Protein AF-A0A1G7UPB0-F1 (afdb_monomer_lite)

Foldseek 3Di:
DDKDWDDADVPRDFIKIWDWDAQPVPRDIDIAIERHRDKAWDWDQEPNWTWIWTANYQQWIWIAGSVVRDIDIDDDPCVVVQFHWGFDHWADDRLDQWIWTWTGGPPDAIKIWIFRRVDVRDPPTHTPDMDDHFDFFPYDPDSFWGWGARPVRDIDIDGND

Structure (mmCIF, N/CA/C/O backbone):
data_AF-A0A1G7UPB0-F1
#
_entry.id   AF-A0A1G7UPB0-F1
#
loop_
_atom_site.group_PDB
_atom_site.id
_atom_site.type_symbol
_atom_site.label_atom_id
_atom_site.label_alt_id
_atom_site.label_comp_id
_atom_site.label_asym_id
_atom_site.label_entity_id
_atom_site.label_seq_id
_atom_site.pdbx_PDB_ins_code
_atom_site.Cartn_x
_atom_site.Cartn_y
_atom_site.Cartn_z
_atom_site.occupancy
_atom_site.B_iso_or_equiv
_atom_site.auth_seq_id
_atom_site.auth_comp_id
_atom_site.auth_asym_id
_atom_site.auth_atom_id
_atom_site.pdbx_PDB_model_num
ATOM 1 N N . MET A 1 1 ? -3.489 12.380 11.574 1.00 93.38 1 MET A N 1
ATOM 2 C CA . MET A 1 1 ? -2.358 11.436 11.642 1.00 93.38 1 MET A CA 1
ATOM 3 C C . MET A 1 1 ? -1.106 12.230 11.942 1.00 93.38 1 MET A C 1
ATOM 5 O O . MET A 1 1 ? -0.910 13.266 11.315 1.00 93.38 1 MET A O 1
ATOM 9 N N . THR A 1 2 ? -0.303 11.756 12.885 1.00 96.62 2 THR A N 1
ATOM 10 C CA . THR A 1 2 ? 1.009 12.322 13.214 1.00 96.62 2 THR A CA 1
ATOM 11 C C . THR A 1 2 ? 2.068 11.311 12.802 1.00 96.62 2 THR A C 1
ATOM 13 O O . THR A 1 2 ? 1.941 10.142 13.154 1.00 96.62 2 THR A O 1
ATOM 16 N N . ILE A 1 3 ? 3.080 11.749 12.054 1.00 96.31 3 ILE A N 1
ATOM 17 C CA . ILE A 1 3 ? 4.229 10.922 11.670 1.00 96.31 3 ILE A CA 1
ATOM 18 C C . ILE A 1 3 ? 5.462 11.516 12.337 1.00 96.31 3 ILE A C 1
ATOM 20 O O . ILE A 1 3 ? 5.747 12.704 12.188 1.00 96.31 3 ILE A O 1
ATOM 24 N N . GLU A 1 4 ? 6.185 10.680 13.061 1.00 96.06 4 GLU A N 1
ATOM 25 C CA . GLU A 1 4 ? 7.429 11.028 13.726 1.00 96.06 4 GLU A CA 1
ATOM 26 C C . GLU A 1 4 ? 8.565 10.217 13.114 1.00 96.06 4 GLU A C 1
ATOM 28 O O . GLU A 1 4 ? 8.478 8.996 12.963 1.00 96.06 4 GLU A O 1
ATOM 33 N N . TYR A 1 5 ? 9.636 10.923 12.769 1.00 94.19 5 TYR A N 1
ATOM 34 C CA . TYR A 1 5 ? 10.829 10.363 12.156 1.00 94.19 5 TYR A CA 1
ATOM 35 C C . TYR A 1 5 ? 11.935 10.298 13.198 1.00 94.19 5 TYR A C 1
ATOM 37 O O . TYR A 1 5 ? 12.298 11.315 13.794 1.00 94.19 5 TYR A O 1
ATOM 45 N N . PHE A 1 6 ? 12.478 9.107 13.404 1.00 92.12 6 PHE A N 1
ATOM 46 C CA . PHE A 1 6 ? 13.589 8.875 14.309 1.00 92.12 6 PHE A CA 1
ATOM 47 C C . PHE A 1 6 ? 14.800 8.538 13.461 1.00 92.12 6 PHE A C 1
ATOM 49 O O . PHE A 1 6 ? 14.926 7.424 12.964 1.00 92.12 6 PHE A O 1
ATOM 56 N N . ILE A 1 7 ? 15.648 9.543 13.266 1.00 88.44 7 ILE A N 1
ATOM 57 C CA . ILE A 1 7 ? 16.845 9.444 12.441 1.00 88.44 7 ILE A CA 1
ATOM 58 C C . ILE A 1 7 ? 18.029 9.225 13.373 1.00 88.44 7 ILE A C 1
ATOM 60 O O . ILE A 1 7 ? 18.300 10.036 14.266 1.00 88.44 7 ILE A O 1
ATOM 64 N N . SER A 1 8 ? 18.700 8.100 13.185 1.00 85.25 8 SER A N 1
ATOM 65 C CA . SER A 1 8 ? 19.928 7.765 13.889 1.00 85.25 8 SER A CA 1
ATOM 66 C C . SER A 1 8 ? 21.095 8.582 13.333 1.00 85.25 8 SER A C 1
ATOM 68 O O . SER A 1 8 ? 21.109 8.986 12.170 1.00 85.25 8 SER A O 1
ATOM 70 N N . LYS A 1 9 ? 22.100 8.867 14.167 1.00 82.19 9 LYS A N 1
ATOM 71 C CA . LYS A 1 9 ? 23.365 9.382 13.633 1.00 82.19 9 LYS A CA 1
ATOM 72 C C . LYS A 1 9 ? 24.046 8.282 12.827 1.00 82.19 9 LYS A C 1
ATOM 74 O O . LYS A 1 9 ? 23.855 7.097 13.097 1.00 82.19 9 LYS A O 1
ATOM 79 N N . GLU A 1 10 ? 24.867 8.687 11.867 1.00 76.94 10 GLU A N 1
ATOM 80 C CA . GLU A 1 10 ? 25.611 7.770 11.008 1.00 76.94 10 GLU A CA 1
ATOM 81 C C . GLU A 1 10 ? 26.371 6.724 11.850 1.00 76.94 10 GLU A C 1
ATOM 83 O O . GLU A 1 10 ? 27.180 7.077 12.707 1.00 76.94 10 GLU A O 1
ATOM 88 N N . ASN A 1 11 ? 26.090 5.437 11.614 1.00 70.50 11 ASN A N 1
ATOM 89 C CA . ASN A 1 11 ? 26.624 4.280 12.353 1.00 70.50 11 ASN A CA 1
ATOM 90 C C . ASN A 1 11 ? 26.194 4.134 13.833 1.00 70.50 11 ASN A C 1
ATOM 92 O O . ASN A 1 11 ? 26.770 3.310 14.544 1.00 70.50 11 ASN A O 1
ATOM 96 N N . GLU A 1 12 ? 25.188 4.876 14.311 1.00 80.94 12 GLU A N 1
ATOM 97 C CA . GLU A 1 12 ? 24.687 4.788 15.699 1.00 80.94 12 GLU A CA 1
ATOM 98 C C . GLU A 1 12 ? 23.326 4.072 15.834 1.00 80.94 12 GLU A C 1
ATOM 100 O O . GLU A 1 12 ? 22.846 3.883 16.953 1.00 80.94 12 GLU A O 1
ATOM 105 N N . GLY A 1 13 ? 22.688 3.648 14.737 1.00 77.19 13 GLY A N 1
ATOM 106 C CA . GLY A 1 13 ? 21.416 2.926 14.805 1.00 77.19 13 GLY A CA 1
ATOM 107 C C . GLY A 1 13 ? 20.721 2.723 13.462 1.00 77.19 13 GLY A C 1
ATOM 108 O O . GLY A 1 13 ? 21.342 2.825 12.408 1.00 77.19 13 GLY A O 1
ATOM 109 N N . TRP A 1 14 ? 19.427 2.408 13.537 1.00 83.75 14 TRP A N 1
ATOM 110 C CA 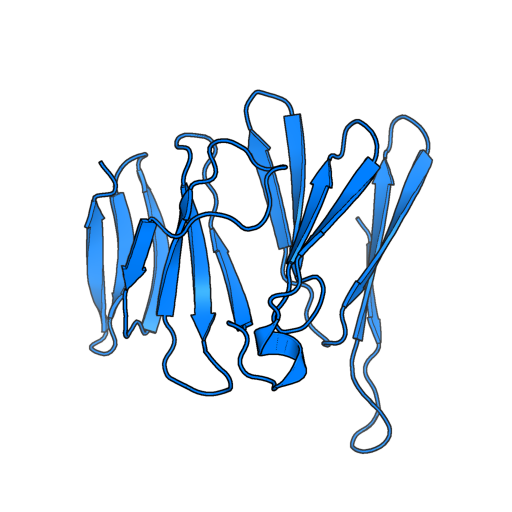. TRP A 1 14 ? 18.530 2.298 12.390 1.00 83.75 14 TRP A CA 1
ATOM 111 C C . TRP A 1 14 ? 17.484 3.400 12.456 1.00 83.75 14 TRP A C 1
ATOM 113 O O . TRP A 1 14 ? 16.933 3.675 13.527 1.00 83.75 14 TRP A O 1
ATOM 123 N N . ASP A 1 15 ? 17.185 3.984 1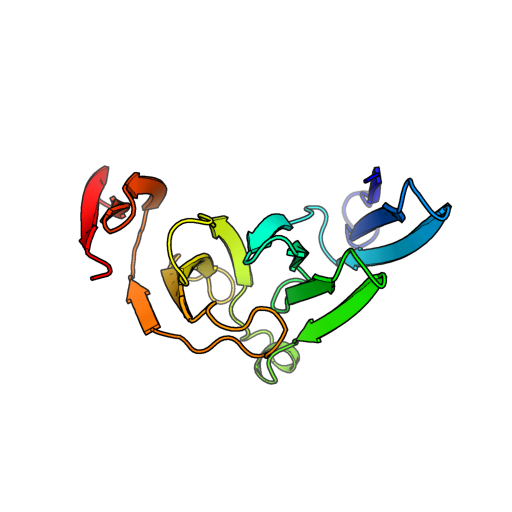1.305 1.00 90.75 15 ASP A N 1
ATOM 124 C CA . ASP A 1 15 ? 16.086 4.927 11.184 1.00 90.75 15 ASP A CA 1
ATOM 125 C C . ASP A 1 15 ? 14.754 4.186 11.262 1.00 90.75 15 ASP A C 1
ATOM 127 O O . ASP A 1 15 ? 14.589 3.102 10.700 1.00 90.75 15 ASP A O 1
ATOM 131 N N . TYR A 1 16 ? 13.779 4.786 11.932 1.00 92.25 16 TYR A N 1
ATOM 132 C CA . TYR A 1 16 ? 12.425 4.249 11.981 1.00 92.25 16 TYR A CA 1
ATOM 133 C C . TYR A 1 16 ? 11.392 5.368 12.005 1.00 92.25 16 TYR A C 1
ATOM 135 O O . TYR A 1 16 ? 11.681 6.525 12.326 1.00 92.25 16 TYR A O 1
ATOM 143 N N . THR A 1 17 ? 10.159 5.010 11.669 1.00 94.50 17 THR A N 1
ATOM 144 C CA . THR A 1 17 ? 9.013 5.913 11.725 1.00 94.50 17 THR A CA 1
ATOM 145 C C . THR A 1 17 ? 7.997 5.409 12.733 1.00 94.50 17 THR A C 1
ATOM 147 O O . THR A 1 17 ? 7.733 4.209 12.832 1.00 94.50 17 THR A O 1
ATOM 150 N N . ARG A 1 18 ? 7.427 6.338 13.502 1.00 95.75 18 ARG A N 1
ATOM 151 C CA . ARG A 1 18 ? 6.272 6.091 14.368 1.00 95.75 18 ARG A CA 1
ATOM 152 C C . ARG A 1 18 ? 5.101 6.894 13.842 1.00 95.75 18 ARG A C 1
ATOM 154 O O . ARG A 1 18 ? 5.235 8.085 13.570 1.00 95.75 18 ARG A O 1
ATOM 161 N N . VAL A 1 19 ? 3.951 6.252 13.724 1.00 96.62 19 VAL A N 1
ATOM 162 C CA . VAL A 1 19 ? 2.735 6.877 13.218 1.00 96.62 19 VAL A CA 1
ATOM 163 C C . VAL A 1 19 ? 1.619 6.707 14.216 1.00 96.62 19 VAL A C 1
ATOM 165 O O . VAL A 1 19 ? 1.335 5.600 14.662 1.00 96.62 19 VAL A O 1
ATOM 168 N N . ILE A 1 20 ? 0.983 7.822 14.552 1.00 97.38 20 ILE A N 1
ATOM 169 C CA . ILE A 1 20 ? -0.161 7.871 15.451 1.00 97.38 20 ILE A CA 1
ATOM 170 C C . ILE A 1 20 ? -1.381 8.268 14.626 1.00 97.38 20 ILE A C 1
ATOM 172 O O . ILE A 1 20 ? -1.431 9.349 14.019 1.00 97.38 20 ILE A O 1
ATOM 176 N N . VAL A 1 21 ? -2.374 7.383 14.593 1.00 97.06 21 VAL A N 1
ATOM 177 C CA . VAL A 1 21 ? -3.667 7.645 13.955 1.00 97.06 21 VAL A CA 1
ATOM 178 C C . VAL A 1 21 ? -4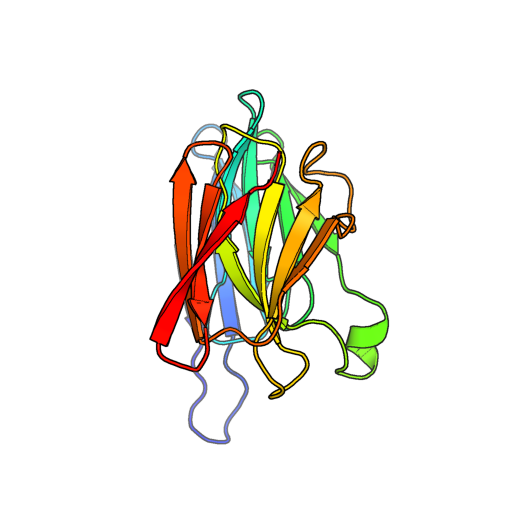.714 7.764 15.049 1.00 97.06 21 VAL A C 1
ATOM 180 O O . VAL A 1 21 ? -5.050 6.785 15.708 1.00 97.06 21 VAL A O 1
ATOM 183 N N . THR A 1 22 ? -5.229 8.978 15.220 1.00 96.56 22 THR A N 1
ATOM 184 C CA . THR A 1 22 ? -6.268 9.302 16.197 1.00 96.56 22 THR A CA 1
ATOM 185 C C . THR A 1 22 ? -7.615 9.414 15.492 1.00 96.56 22 THR A C 1
ATOM 187 O O . THR A 1 22 ? -7.771 10.191 14.546 1.00 96.56 22 THR A O 1
ATOM 190 N N . GLN A 1 23 ? -8.605 8.663 15.964 1.00 93.44 23 GLN A N 1
ATOM 191 C CA . GLN A 1 23 ? -9.987 8.766 15.516 1.00 93.44 23 GLN A CA 1
ATOM 192 C C . GLN A 1 23 ? -10.641 9.992 16.163 1.00 93.44 23 GLN A C 1
ATOM 194 O O . GLN A 1 23 ? -10.925 9.994 17.358 1.00 93.44 23 GLN A O 1
ATOM 199 N N . CYS A 1 24 ? -10.923 11.037 15.382 1.00 90.38 24 CYS A N 1
ATOM 200 C CA . CYS A 1 24 ? -11.415 12.315 15.916 1.00 90.38 24 CYS A CA 1
ATOM 201 C C . CYS A 1 24 ? -12.734 12.213 16.702 1.00 90.38 24 CYS A C 1
ATOM 203 O O . CYS A 1 24 ? -12.974 13.021 17.593 1.00 90.38 24 CYS A O 1
ATOM 205 N N . SER A 1 25 ? -13.605 11.256 16.369 1.00 90.81 25 SER A N 1
ATOM 206 C CA . SER A 1 25 ? -14.924 11.111 16.998 1.00 90.81 25 SER A CA 1
ATOM 207 C C . SER A 1 25 ? -14.885 10.478 18.388 1.00 90.81 25 SER A C 1
ATOM 209 O O . SER A 1 25 ? -15.756 10.764 19.204 1.00 90.81 25 SER A O 1
ATOM 211 N N . THR A 1 26 ? -13.918 9.599 18.648 1.00 93.06 26 THR A N 1
ATOM 212 C CA . THR A 1 26 ? -13.828 8.817 19.895 1.00 93.06 26 THR A CA 1
ATOM 213 C C . THR A 1 26 ? -12.585 9.152 20.712 1.00 93.06 26 THR A C 1
ATOM 215 O O . THR A 1 26 ? -12.559 8.887 21.909 1.00 93.06 26 THR A O 1
ATOM 218 N N . GLY A 1 27 ? -11.556 9.721 20.078 1.00 93.94 27 GLY A N 1
ATOM 219 C CA . GLY A 1 27 ? -10.222 9.861 20.651 1.00 93.94 27 GLY A CA 1
ATOM 220 C C . GLY A 1 27 ? -9.422 8.555 20.677 1.00 93.94 27 GLY A C 1
ATOM 221 O O . GLY A 1 27 ? -8.339 8.547 21.247 1.00 93.94 27 GLY A O 1
ATOM 222 N N . ASN A 1 28 ? -9.925 7.464 20.086 1.00 94.94 28 ASN A N 1
ATOM 223 C CA . ASN A 1 28 ? -9.184 6.205 20.005 1.00 94.94 28 ASN A CA 1
ATOM 224 C C . ASN A 1 28 ? -7.918 6.383 19.171 1.00 94.94 28 ASN A C 1
ATOM 226 O O . ASN A 1 28 ? -7.944 7.041 18.130 1.00 94.94 28 ASN A O 1
ATOM 230 N N . GLU A 1 29 ? -6.834 5.740 19.589 1.00 96.56 29 GLU A N 1
ATOM 231 C CA . GLU A 1 29 ? -5.542 5.837 18.920 1.00 96.56 29 GLU A CA 1
ATOM 232 C C . GLU A 1 29 ? -5.004 4.461 18.561 1.00 96.56 29 GLU A C 1
ATOM 234 O O . GLU A 1 29 ? -5.144 3.501 19.319 1.00 96.56 29 GLU A O 1
ATOM 239 N N . ILE A 1 30 ? -4.343 4.397 17.410 1.00 97.06 30 ILE A N 1
ATOM 240 C CA . ILE A 1 30 ? -3.417 3.318 17.079 1.00 97.06 30 ILE A CA 1
ATOM 241 C C . ILE A 1 30 ? -2.022 3.899 16.885 1.00 97.06 30 ILE A C 1
ATOM 243 O O . ILE A 1 30 ? -1.860 5.039 16.435 1.00 97.06 30 ILE A O 1
ATOM 247 N N . VAL A 1 31 ? -1.022 3.085 17.207 1.00 96.75 31 VAL A N 1
ATOM 248 C CA . VAL A 1 31 ? 0.388 3.399 16.999 1.00 96.75 31 VAL A CA 1
ATOM 249 C C . VAL A 1 31 ? 0.972 2.344 16.074 1.00 96.75 31 VAL A C 1
ATOM 251 O O . VAL A 1 31 ? 0.933 1.157 16.387 1.00 96.75 31 VAL A O 1
ATOM 254 N N . LEU A 1 32 ? 1.512 2.788 14.946 1.00 96.00 32 LEU A N 1
ATOM 255 C CA . LEU A 1 32 ? 2.214 1.964 13.970 1.00 96.00 32 LEU A CA 1
ATOM 256 C C . LEU A 1 32 ? 3.699 2.317 14.025 1.00 96.00 32 LEU A C 1
ATOM 258 O O . LEU A 1 32 ? 4.058 3.488 14.165 1.00 96.00 32 LEU A O 1
ATOM 262 N N . ILE A 1 33 ? 4.566 1.314 13.935 1.00 93.12 33 ILE A N 1
ATOM 263 C CA . ILE A 1 33 ? 6.017 1.501 13.915 1.00 93.12 33 ILE A CA 1
ATOM 264 C C . ILE A 1 33 ? 6.550 0.763 12.700 1.00 93.12 33 ILE A C 1
ATOM 266 O O . ILE A 1 33 ? 6.324 -0.437 12.578 1.00 93.12 33 ILE A O 1
ATOM 270 N N . ARG A 1 34 ? 7.279 1.474 11.841 1.00 90.19 34 ARG A N 1
ATOM 271 C CA . ARG A 1 34 ? 7.925 0.900 10.661 1.00 90.19 34 ARG A CA 1
ATOM 272 C C . ARG A 1 34 ? 9.434 1.048 10.794 1.00 90.19 34 ARG A C 1
ATOM 274 O O . ARG A 1 34 ? 9.935 2.131 11.091 1.00 90.19 34 ARG A O 1
ATOM 281 N N . ASN A 1 35 ? 10.1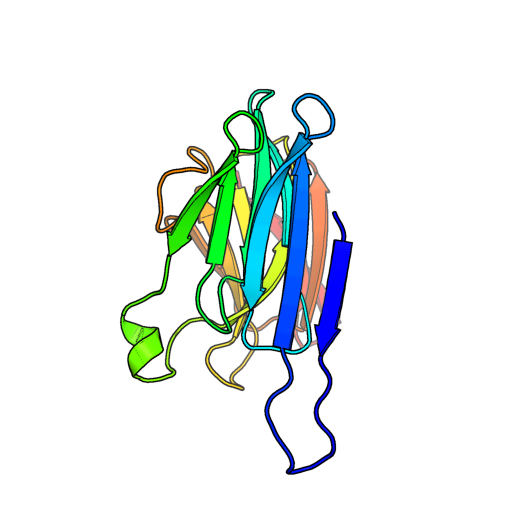61 -0.034 10.550 1.00 86.62 35 ASN A N 1
ATOM 282 C CA . ASN A 1 35 ? 11.620 -0.143 10.687 1.00 86.62 35 ASN A CA 1
ATOM 283 C C . ASN A 1 35 ? 12.426 0.546 9.563 1.00 86.62 35 ASN A C 1
ATOM 285 O O . ASN A 1 35 ? 13.508 0.087 9.206 1.00 86.62 35 ASN A O 1
ATOM 289 N N . ILE A 1 36 ? 11.893 1.622 8.986 1.00 85.06 36 ILE A N 1
ATOM 290 C CA . ILE A 1 36 ? 12.574 2.456 7.998 1.00 85.06 36 ILE A CA 1
ATOM 291 C C . ILE A 1 36 ? 12.172 3.921 8.197 1.00 85.06 36 ILE A C 1
ATOM 293 O O . ILE A 1 36 ? 11.062 4.227 8.643 1.00 85.06 36 ILE A O 1
ATOM 297 N N . GLY A 1 37 ? 13.084 4.830 7.847 1.00 81.94 37 GLY A N 1
ATOM 298 C CA . GLY A 1 37 ? 12.919 6.279 7.979 1.00 81.94 37 GLY A CA 1
ATOM 299 C C . GLY A 1 37 ? 11.847 6.910 7.080 1.00 81.94 37 GLY A C 1
ATOM 300 O O . GLY A 1 37 ? 11.609 8.105 7.189 1.00 81.94 37 GLY A O 1
ATOM 301 N N . THR A 1 38 ? 11.174 6.155 6.209 1.00 87.50 38 THR A N 1
ATOM 302 C CA . THR A 1 38 ? 10.045 6.644 5.401 1.00 87.50 38 THR A CA 1
ATOM 303 C C . THR A 1 38 ? 8.757 5.925 5.780 1.00 87.50 38 THR A C 1
ATOM 305 O O . THR A 1 38 ? 8.754 4.727 6.062 1.00 87.50 38 THR A O 1
ATOM 308 N N . PHE A 1 39 ? 7.630 6.634 5.746 1.00 93.69 39 PHE A N 1
ATOM 309 C CA . PHE A 1 39 ? 6.320 6.037 5.987 1.00 93.69 39 PHE A CA 1
ATOM 310 C C . PHE A 1 39 ? 5.531 5.960 4.679 1.00 93.69 39 PHE A C 1
ATOM 312 O O . PHE A 1 39 ? 5.026 6.970 4.195 1.00 93.69 39 PHE A O 1
ATOM 319 N N . LEU A 1 40 ? 5.465 4.762 4.096 1.00 95.38 40 LEU A N 1
ATOM 320 C CA . LEU A 1 40 ? 4.644 4.477 2.923 1.00 95.38 40 LEU A CA 1
ATOM 321 C C . LEU A 1 40 ? 3.193 4.304 3.364 1.00 95.38 40 LEU A C 1
ATOM 323 O O . LEU A 1 40 ? 2.927 3.425 4.184 1.00 95.38 40 LEU A O 1
ATOM 327 N N . PHE A 1 41 ? 2.271 5.093 2.815 1.00 97.31 41 PHE A N 1
ATOM 328 C CA . PHE A 1 41 ? 0.846 4.948 3.090 1.00 97.31 41 PHE A CA 1
ATOM 329 C C . PHE A 1 41 ? -0.038 5.473 1.959 1.00 97.31 41 PHE A C 1
ATOM 331 O O . PHE A 1 41 ? 0.406 6.277 1.145 1.00 97.31 41 PHE A O 1
ATOM 338 N N . GLU A 1 42 ? -1.300 5.055 1.975 1.00 97.62 42 GLU A N 1
ATOM 339 C CA . GLU A 1 42 ? -2.388 5.574 1.155 1.00 97.62 42 GLU A CA 1
ATOM 340 C C . GLU A 1 42 ? -3.691 5.612 1.973 1.00 97.62 42 GLU A C 1
ATOM 342 O O . GLU A 1 42 ? -3.978 4.708 2.771 1.00 97.62 42 GLU A O 1
ATOM 347 N N . TRP A 1 43 ? -4.490 6.662 1.773 1.00 97.12 43 TRP A N 1
ATOM 348 C CA . TRP A 1 43 ? -5.845 6.751 2.310 1.00 97.12 43 TRP A CA 1
ATOM 349 C C . TRP A 1 43 ? -6.821 6.114 1.331 1.00 97.12 43 TRP A C 1
ATOM 351 O O . TRP A 1 43 ? -6.993 6.559 0.199 1.00 97.12 43 TRP A O 1
ATOM 361 N N . VAL A 1 44 ? -7.530 5.099 1.799 1.00 97.56 44 VAL A N 1
ATOM 362 C CA . VAL A 1 44 ? -8.440 4.321 0.963 1.00 97.56 44 VAL A CA 1
ATOM 363 C C . VAL A 1 44 ? -9.869 4.611 1.391 1.00 97.56 44 VAL A C 1
ATOM 365 O O . VAL A 1 44 ? -10.233 4.415 2.549 1.00 97.56 44 VAL A O 1
ATOM 368 N N . LEU A 1 45 ? -10.698 5.038 0.443 1.00 96.44 45 LEU A N 1
ATOM 369 C CA . LEU A 1 45 ? -12.150 5.075 0.591 1.00 96.44 45 LEU A CA 1
ATOM 370 C C . LEU A 1 45 ? -12.752 4.022 -0.337 1.00 96.44 45 LEU A C 1
ATOM 372 O O . LEU A 1 45 ? -12.702 4.185 -1.557 1.00 96.44 45 LEU A O 1
ATOM 376 N N . LYS A 1 46 ? -13.327 2.960 0.231 1.00 95.25 46 LYS A N 1
ATOM 377 C CA . LYS A 1 46 ? -13.994 1.888 -0.520 1.00 95.25 46 LYS A CA 1
ATOM 378 C C . LYS A 1 46 ? -15.340 1.580 0.109 1.00 95.25 46 LYS A C 1
ATOM 380 O O . LYS A 1 46 ? -15.433 1.426 1.319 1.00 95.25 46 LYS A O 1
ATOM 385 N N . ASP A 1 47 ? -16.393 1.534 -0.702 1.00 93.81 47 ASP A N 1
ATOM 386 C CA . ASP A 1 47 ? -17.750 1.194 -0.249 1.00 93.81 47 ASP A CA 1
ATOM 387 C C . ASP A 1 47 ? -18.234 2.022 0.964 1.00 93.81 47 ASP A C 1
ATOM 389 O O . ASP A 1 47 ? -19.011 1.554 1.794 1.00 93.81 47 ASP A O 1
ATOM 393 N N . LYS A 1 48 ? -17.806 3.298 1.029 1.00 93.94 48 LYS A N 1
ATOM 394 C CA . LYS A 1 48 ? -18.049 4.268 2.124 1.00 93.94 48 LYS A CA 1
ATOM 395 C C . LYS A 1 48 ? -17.352 3.949 3.451 1.00 93.94 48 LYS A C 1
ATOM 397 O O . LYS A 1 48 ? -17.608 4.629 4.442 1.00 93.94 48 LYS A O 1
ATOM 402 N N . GLU A 1 49 ? -16.476 2.959 3.466 1.00 95.38 49 GLU A N 1
ATOM 403 C CA . GLU A 1 49 ? -15.600 2.642 4.585 1.00 95.38 49 GLU A CA 1
ATOM 404 C C . GLU A 1 49 ? -14.202 3.211 4.305 1.00 95.38 49 GLU A C 1
ATOM 406 O O . GLU A 1 49 ? -13.720 3.213 3.166 1.00 95.38 49 GLU A O 1
ATOM 411 N N . SER A 1 50 ? -13.570 3.744 5.350 1.00 96.06 50 SER A N 1
ATOM 412 C CA . SER A 1 50 ? -12.263 4.392 5.251 1.00 96.06 50 SER A CA 1
ATOM 413 C C . SER A 1 50 ? -11.183 3.506 5.856 1.00 96.06 50 SER A C 1
ATOM 415 O O . SER A 1 50 ? -11.336 2.998 6.971 1.00 96.06 50 SER A O 1
ATOM 417 N N . TYR A 1 51 ? -10.064 3.389 5.152 1.00 98.00 51 TYR A N 1
ATOM 418 C CA . TYR A 1 51 ? -8.912 2.608 5.571 1.00 98.00 51 TYR A CA 1
ATOM 419 C C . TYR A 1 51 ? -7.626 3.426 5.464 1.00 98.00 51 TYR A C 1
ATOM 421 O O . TYR A 1 51 ? -7.522 4.358 4.663 1.00 98.00 51 TYR A O 1
ATOM 429 N N . LEU A 1 52 ? -6.636 3.050 6.268 1.00 98.12 52 LEU A N 1
ATOM 430 C CA . LEU A 1 52 ? -5.242 3.425 6.058 1.00 98.12 52 LEU A CA 1
ATOM 431 C C . LEU A 1 52 ? -4.495 2.169 5.620 1.00 98.12 52 LEU A C 1
ATOM 433 O O . LEU A 1 52 ? -4.423 1.212 6.387 1.00 98.12 52 LEU A O 1
ATOM 437 N N . LEU A 1 53 ? -3.961 2.173 4.404 1.00 98.44 53 LEU A N 1
ATOM 438 C CA . LEU A 1 53 ? -3.053 1.139 3.919 1.00 98.44 53 LEU A CA 1
ATOM 439 C C . LEU A 1 53 ? -1.630 1.676 4.039 1.00 98.44 53 LEU A C 1
ATOM 441 O O . LEU A 1 53 ? -1.367 2.781 3.580 1.00 98.44 53 LEU A O 1
ATOM 445 N N . CYS A 1 54 ? -0.716 0.941 4.657 1.00 97.50 54 CYS A N 1
ATOM 446 C CA . CYS A 1 54 ? 0.652 1.409 4.862 1.00 97.50 54 CYS A CA 1
ATOM 447 C C . CYS A 1 54 ? 1.667 0.270 4.918 1.00 97.50 54 CYS A C 1
ATOM 449 O O . CYS A 1 54 ? 1.305 -0.890 5.079 1.00 97.50 54 CYS A O 1
ATOM 451 N N . GLY A 1 55 ? 2.953 0.598 4.802 1.00 95.19 55 GLY A N 1
ATOM 452 C CA . GLY A 1 55 ? 4.027 -0.362 5.063 1.00 95.19 55 GLY A CA 1
ATOM 453 C C . GLY A 1 55 ? 4.061 -0.749 6.544 1.00 95.19 55 GLY A C 1
ATOM 454 O O . GLY A 1 55 ? 4.080 0.133 7.404 1.00 95.19 55 GLY A O 1
ATOM 455 N N . GLN A 1 56 ? 4.081 -2.050 6.827 1.00 92.94 56 GLN A N 1
ATOM 456 C CA . GLN A 1 56 ? 4.236 -2.592 8.181 1.00 92.94 56 GLN A CA 1
ATOM 457 C C . GLN A 1 56 ? 5.718 -2.599 8.564 1.00 92.94 56 GLN A C 1
ATOM 459 O O . GLN A 1 56 ? 6.111 -2.118 9.625 1.00 92.94 56 GLN A O 1
ATOM 464 N N . ASP A 1 57 ?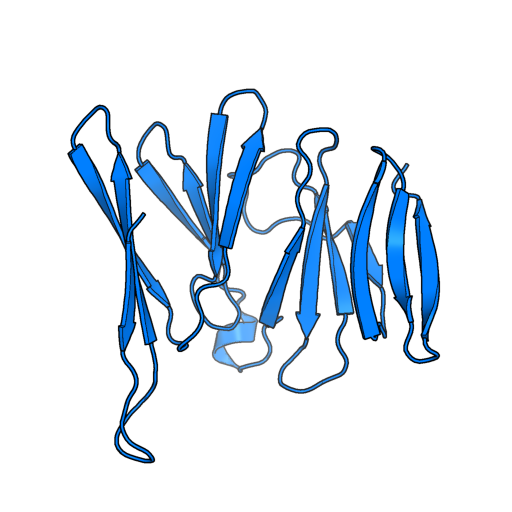 6.545 -3.072 7.640 1.00 90.12 57 ASP A N 1
ATOM 465 C CA . ASP A 1 57 ? 7.996 -3.025 7.700 1.00 90.12 57 ASP A CA 1
ATOM 466 C C . ASP A 1 57 ? 8.548 -2.685 6.298 1.00 90.12 57 ASP A C 1
ATOM 468 O O . ASP A 1 57 ? 7.926 -1.934 5.530 1.00 90.12 57 ASP A O 1
ATOM 472 N N . TYR A 1 58 ? 9.748 -3.154 5.974 1.00 88.69 58 TYR A N 1
ATOM 473 C CA . TYR A 1 58 ? 10.347 -2.967 4.659 1.00 88.69 58 TYR A CA 1
ATOM 474 C C . TYR A 1 58 ? 9.699 -3.828 3.551 1.00 88.69 58 TYR A C 1
ATOM 476 O O . TYR A 1 58 ? 9.682 -3.398 2.401 1.00 88.69 58 TYR A O 1
ATOM 484 N N . GLN A 1 59 ? 9.150 -5.006 3.874 1.00 93.44 59 GLN A N 1
ATOM 485 C CA . GLN A 1 59 ? 8.612 -6.006 2.928 1.00 93.44 59 GLN A CA 1
ATOM 486 C C . GLN A 1 59 ? 7.193 -6.515 3.273 1.00 93.44 59 GLN A C 1
ATOM 488 O O . GLN A 1 59 ? 6.649 -7.364 2.566 1.00 93.44 59 GLN A O 1
ATOM 493 N N . GLY A 1 60 ? 6.585 -6.009 4.343 1.00 94.75 60 GLY A N 1
ATOM 494 C CA . GLY A 1 60 ? 5.217 -6.256 4.779 1.00 94.75 60 GLY A CA 1
ATOM 495 C C . GLY A 1 60 ? 4.359 -4.992 4.737 1.00 94.75 60 GLY A C 1
ATOM 496 O O . GLY A 1 60 ? 4.850 -3.862 4.648 1.00 94.75 60 GLY A O 1
ATOM 497 N N . TYR A 1 61 ? 3.047 -5.175 4.833 1.00 97.00 61 TYR A N 1
ATOM 498 C CA . TYR A 1 61 ? 2.066 -4.094 4.793 1.00 97.00 61 TYR A CA 1
ATOM 499 C C . TYR A 1 61 ? 0.930 -4.323 5.793 1.00 97.00 61 TYR A C 1
ATOM 501 O O . TYR A 1 61 ? 0.629 -5.443 6.200 1.00 97.00 61 TYR A O 1
ATOM 509 N N . THR A 1 62 ? 0.300 -3.226 6.186 1.00 97.75 62 THR A N 1
ATOM 510 C CA . THR A 1 62 ? -0.771 -3.143 7.174 1.00 97.75 62 THR A CA 1
ATOM 511 C C . THR A 1 62 ? -1.965 -2.458 6.537 1.00 97.75 62 THR A C 1
ATOM 513 O O . THR A 1 62 ? -1.808 -1.430 5.876 1.00 97.75 62 THR A O 1
ATOM 516 N N . ILE A 1 63 ? -3.169 -2.961 6.799 1.00 98.50 63 ILE A N 1
ATOM 517 C CA . ILE A 1 63 ? -4.401 -2.205 6.586 1.00 98.50 63 ILE A CA 1
ATOM 518 C C . ILE A 1 63 ? -5.113 -1.963 7.913 1.00 98.50 63 ILE A C 1
ATOM 520 O O . ILE A 1 63 ? -5.318 -2.868 8.723 1.00 98.50 63 ILE A O 1
ATOM 524 N N . VAL A 1 64 ? -5.507 -0.714 8.129 1.00 98.19 64 VAL A N 1
ATOM 525 C CA . VAL A 1 64 ? -6.287 -0.282 9.284 1.00 98.19 64 VAL A CA 1
ATOM 526 C C . VAL A 1 64 ? -7.697 0.038 8.827 1.00 98.19 64 VAL A C 1
ATOM 528 O O . VAL A 1 64 ? -7.884 0.917 7.988 1.00 98.19 64 VAL A O 1
ATOM 531 N N . ASN A 1 65 ? -8.696 -0.608 9.418 1.00 97.19 65 ASN A N 1
ATOM 532 C CA . ASN A 1 65 ? -10.077 -0.154 9.325 1.00 97.19 65 ASN A CA 1
ATOM 533 C C . ASN A 1 65 ? -10.284 1.030 10.282 1.00 97.19 65 ASN A C 1
ATOM 535 O O . ASN A 1 65 ? -10.190 0.881 11.498 1.00 97.19 65 ASN A O 1
ATOM 539 N N . LEU A 1 66 ? -10.566 2.219 9.746 1.00 96.25 66 LEU A N 1
ATOM 540 C CA . LEU A 1 66 ? -10.647 3.452 10.541 1.00 96.25 66 LEU A CA 1
ATOM 541 C C . LEU A 1 66 ? -11.977 3.611 11.288 1.00 96.25 66 LEU A C 1
ATOM 543 O O . LEU A 1 66 ? -12.112 4.518 12.114 1.00 96.25 66 LEU A O 1
ATOM 547 N N . LYS A 1 67 ? -12.970 2.760 11.013 1.00 93.88 67 LYS A N 1
ATOM 548 C CA . LYS A 1 67 ? -14.259 2.768 11.717 1.00 93.88 67 LYS A CA 1
ATOM 549 C C . LYS A 1 67 ? -14.138 2.181 13.116 1.00 93.88 67 LYS A C 1
ATOM 551 O O . LYS A 1 67 ? -14.611 2.786 14.076 1.00 93.88 67 LYS A O 1
ATOM 556 N N . ASP A 1 68 ? -13.511 1.016 13.221 1.00 94.31 68 ASP A N 1
ATOM 557 C CA . ASP A 1 68 ? -13.323 0.272 14.470 1.00 94.31 68 ASP A CA 1
ATOM 558 C C . ASP A 1 68 ? -11.867 0.276 14.961 1.00 94.31 68 ASP A C 1
ATOM 560 O O . ASP A 1 68 ? -11.571 -0.306 16.002 1.00 94.31 68 ASP A O 1
ATOM 564 N N . MET A 1 69 ? -10.976 0.973 14.247 1.00 95.12 69 MET A N 1
ATOM 565 C CA . MET A 1 69 ? -9.540 1.062 14.525 1.00 95.12 69 MET A CA 1
ATOM 566 C C . MET A 1 69 ? -8.843 -0.308 14.511 1.00 95.12 69 MET A C 1
ATOM 568 O O . MET A 1 69 ? -7.814 -0.498 15.163 1.00 95.12 69 MET A O 1
ATOM 572 N N . LYS A 1 70 ? -9.392 -1.280 13.770 1.00 96.31 70 LYS A N 1
ATOM 573 C CA . LYS A 1 70 ? -8.816 -2.620 13.650 1.00 96.31 70 LYS A CA 1
ATOM 574 C C . LYS A 1 70 ? -7.604 -2.605 12.721 1.00 96.31 70 LYS A C 1
ATOM 576 O O . LYS A 1 70 ? -7.721 -2.238 11.556 1.00 96.31 70 LYS A O 1
ATOM 581 N N . VAL A 1 71 ? -6.473 -3.082 13.231 1.00 97.81 71 VAL A N 1
ATOM 582 C CA . VAL A 1 71 ? -5.216 -3.256 12.491 1.00 97.81 71 VAL A CA 1
ATOM 583 C C . VAL A 1 71 ? -5.111 -4.701 11.999 1.00 97.81 71 VAL A C 1
ATOM 585 O O . VAL A 1 71 ? -5.373 -5.634 12.763 1.00 97.81 71 VAL A O 1
ATOM 588 N N . ILE A 1 72 ? -4.770 -4.891 10.724 1.00 97.94 72 ILE A N 1
ATOM 589 C CA . ILE A 1 72 ? -4.489 -6.198 10.123 1.00 97.94 72 ILE A CA 1
ATOM 590 C C . ILE A 1 72 ? -3.151 -6.102 9.396 1.00 97.94 72 ILE A C 1
ATOM 592 O O . ILE A 1 72 ? -3.009 -5.313 8.464 1.00 97.94 72 ILE A O 1
ATOM 596 N N . ASP A 1 73 ? -2.199 -6.927 9.817 1.00 97.00 73 ASP A N 1
ATOM 597 C CA . ASP A 1 73 ? -0.845 -6.959 9.274 1.00 97.00 73 ASP A CA 1
ATOM 598 C C . ASP A 1 73 ? -0.645 -8.173 8.369 1.00 97.00 73 ASP A C 1
ATOM 600 O O . ASP A 1 73 ? -1.207 -9.248 8.605 1.00 97.00 73 ASP A O 1
ATOM 604 N N . PHE A 1 74 ? 0.201 -8.011 7.358 1.00 96.44 74 PHE A N 1
ATOM 605 C CA . PHE A 1 74 ? 0.724 -9.105 6.559 1.00 96.44 74 PHE A CA 1
ATOM 606 C C . PHE A 1 74 ? 2.225 -8.934 6.334 1.00 96.44 74 PHE A C 1
ATOM 608 O O . PHE A 1 74 ? 2.685 -7.904 5.841 1.00 96.44 74 PHE A O 1
ATOM 615 N N . VAL A 1 75 ? 2.966 -9.994 6.646 1.00 94.00 75 VAL A N 1
ATOM 616 C CA . VAL A 1 75 ? 4.395 -10.130 6.366 1.00 94.00 75 VAL A CA 1
ATOM 617 C C . VAL A 1 75 ? 4.576 -11.444 5.601 1.00 94.00 75 VAL A C 1
ATOM 619 O O . VAL A 1 75 ? 4.162 -12.487 6.117 1.00 94.00 75 VAL A O 1
ATOM 622 N N . PRO A 1 76 ? 5.122 -11.422 4.372 1.00 93.19 76 PRO A N 1
ATOM 623 C CA . PRO A 1 76 ? 5.358 -12.641 3.599 1.00 93.19 76 PRO A CA 1
ATOM 624 C C . PRO A 1 76 ? 6.419 -13.522 4.277 1.00 93.19 76 PRO A C 1
ATOM 626 O O . PRO A 1 76 ? 7.319 -13.002 4.929 1.00 93.19 76 PRO A O 1
ATOM 629 N N . GLU A 1 77 ? 6.366 -14.847 4.120 1.00 94.19 77 GLU A N 1
ATOM 630 C CA . GLU A 1 77 ? 7.364 -15.745 4.737 1.00 94.19 77 GLU A CA 1
ATOM 631 C C . GLU A 1 77 ? 8.785 -15.454 4.227 1.00 94.19 77 GLU A C 1
ATOM 633 O O . GLU A 1 77 ? 9.756 -15.509 4.984 1.00 94.19 77 GLU A O 1
ATOM 638 N N . GLU A 1 78 ? 8.899 -15.046 2.962 1.00 92.50 78 GLU A N 1
ATOM 639 C CA . GLU A 1 78 ? 10.141 -14.658 2.295 1.00 92.50 78 GLU A CA 1
ATOM 640 C C . GLU A 1 78 ? 10.841 -13.471 2.974 1.00 92.50 78 GLU A C 1
ATOM 642 O O . GLU A 1 78 ? 12.053 -13.296 2.810 1.00 92.50 78 GLU A O 1
ATOM 647 N N . PHE A 1 79 ? 10.114 -12.677 3.770 1.00 89.69 79 PHE A N 1
ATOM 648 C CA . PHE A 1 79 ? 10.687 -11.596 4.573 1.00 89.69 79 PHE A CA 1
ATOM 649 C C . PHE A 1 79 ? 11.780 -12.086 5.521 1.00 89.69 79 PHE A C 1
ATOM 651 O O . PHE A 1 79 ? 12.815 -11.436 5.662 1.00 89.69 79 PHE A O 1
ATOM 658 N N . TYR A 1 80 ? 11.599 -13.256 6.139 1.00 89.19 80 TYR A N 1
ATOM 659 C CA . TYR A 1 80 ? 12.572 -13.791 7.097 1.00 89.19 80 TYR A CA 1
ATOM 660 C C . TYR A 1 80 ? 13.900 -14.194 6.440 1.00 89.19 80 TYR A C 1
ATOM 662 O O . TYR A 1 80 ? 14.902 -14.378 7.130 1.00 89.19 80 TYR A O 1
ATOM 670 N N . GLU A 1 81 ? 13.925 -14.276 5.108 1.00 92.00 81 GLU A N 1
ATOM 671 C CA . GLU A 1 81 ? 15.130 -14.459 4.299 1.00 92.00 81 GLU A CA 1
ATOM 672 C C . GLU A 1 81 ? 15.596 -13.164 3.609 1.00 92.00 81 GLU A C 1
ATOM 674 O O . GLU A 1 81 ? 16.562 -13.193 2.845 1.00 92.00 81 GLU A O 1
ATOM 679 N N . GLY A 1 82 ? 14.916 -12.036 3.842 1.00 88.88 82 GLY A N 1
ATOM 680 C CA . GLY A 1 82 ? 15.165 -10.755 3.177 1.00 88.88 82 GLY A CA 1
ATOM 681 C C . GLY A 1 82 ? 14.719 -10.710 1.712 1.00 88.88 82 GLY A C 1
ATOM 682 O O . GLY A 1 82 ? 15.156 -9.833 0.969 1.00 88.88 82 GLY A O 1
ATOM 683 N N . LYS A 1 83 ? 13.862 -11.640 1.279 1.00 91.94 83 LYS A N 1
ATOM 684 C CA . LYS A 1 83 ? 13.448 -11.830 -0.123 1.00 91.94 83 LYS A CA 1
ATOM 685 C C . LYS A 1 83 ? 12.003 -11.406 -0.396 1.00 91.94 83 LYS A C 1
ATOM 687 O O . LYS A 1 83 ? 11.469 -11.713 -1.460 1.00 91.94 83 LYS A O 1
ATOM 692 N N . GLY A 1 84 ? 11.352 -10.733 0.550 1.00 92.88 84 GLY A N 1
ATOM 693 C CA . GLY A 1 84 ? 10.020 -10.179 0.334 1.00 92.88 84 GLY A CA 1
ATOM 694 C C . GLY A 1 84 ? 10.034 -9.027 -0.678 1.00 92.88 84 GLY A C 1
ATOM 695 O O . GLY A 1 84 ? 11.052 -8.365 -0.885 1.00 92.88 84 GLY A O 1
ATOM 696 N N . PHE A 1 85 ? 8.887 -8.784 -1.309 1.00 95.25 85 PHE A N 1
ATOM 697 C CA . PHE A 1 85 ? 8.715 -7.657 -2.221 1.00 95.25 85 PHE A CA 1
ATOM 698 C C . PHE A 1 85 ? 8.589 -6.352 -1.424 1.00 95.25 85 PHE A C 1
ATOM 700 O O . PHE A 1 85 ? 7.658 -6.182 -0.636 1.00 95.25 85 PHE A O 1
ATOM 707 N N . CYS A 1 86 ? 9.522 -5.429 -1.630 1.00 94.38 86 CYS A N 1
ATOM 708 C CA . CYS A 1 86 ? 9.592 -4.165 -0.910 1.00 94.38 86 CYS A CA 1
ATOM 709 C C . CYS A 1 86 ? 8.653 -3.148 -1.562 1.00 94.38 86 CYS A C 1
ATOM 711 O O . CYS A 1 86 ? 8.946 -2.638 -2.645 1.00 94.38 86 CYS A O 1
ATOM 713 N N . TRP A 1 87 ? 7.536 -2.828 -0.908 1.00 95.12 87 TRP A N 1
ATOM 714 C CA . TRP A 1 87 ? 6.635 -1.784 -1.393 1.00 95.12 87 TRP A CA 1
ATOM 715 C C . TRP A 1 87 ? 7.293 -0.407 -1.230 1.00 95.12 87 TRP A C 1
ATOM 717 O O . TRP A 1 87 ? 7.770 -0.052 -0.145 1.00 95.12 87 TRP A O 1
ATOM 727 N N . ALA A 1 88 ? 7.282 0.380 -2.302 1.00 94.31 88 ALA A N 1
ATOM 728 C CA . ALA A 1 88 ? 7.874 1.715 -2.363 1.00 94.31 88 ALA A CA 1
ATOM 729 C C . ALA A 1 88 ? 6.858 2.801 -2.743 1.00 94.31 88 ALA A C 1
ATOM 731 O O . ALA A 1 88 ? 7.016 3.951 -2.338 1.00 94.31 88 ALA A O 1
ATOM 732 N N . GLU A 1 89 ? 5.802 2.436 -3.468 1.00 96.00 89 GLU A N 1
ATOM 733 C CA . GLU A 1 89 ? 4.737 3.339 -3.892 1.00 96.00 89 GLU A CA 1
ATOM 734 C C . GLU A 1 89 ? 3.391 2.609 -3.878 1.00 96.00 89 GLU A C 1
ATOM 736 O O . GLU A 1 89 ? 3.322 1.420 -4.189 1.00 96.00 89 GLU A O 1
ATOM 741 N N . ILE A 1 90 ? 2.323 3.321 -3.522 1.00 97.56 90 ILE A N 1
ATOM 742 C CA . ILE A 1 90 ? 0.947 2.826 -3.560 1.00 97.56 90 ILE A CA 1
ATOM 743 C C . ILE A 1 90 ? 0.131 3.807 -4.401 1.00 97.56 90 ILE A C 1
ATOM 745 O O . ILE A 1 90 ? 0.233 5.014 -4.210 1.00 97.56 90 ILE A O 1
ATOM 749 N N . GLN A 1 91 ? -0.678 3.283 -5.315 1.00 96.69 91 GLN A N 1
ATOM 750 C CA . GLN A 1 91 ? -1.648 4.038 -6.095 1.00 96.69 91 GLN A CA 1
ATOM 751 C C . GLN A 1 91 ? -3.013 3.362 -5.980 1.00 96.69 91 GLN A C 1
ATOM 753 O O . GLN A 1 91 ? -3.188 2.192 -6.337 1.00 96.69 91 GLN A O 1
ATOM 758 N N . TYR A 1 92 ? -3.997 4.124 -5.517 1.00 95.56 92 TYR A N 1
ATOM 759 C CA . TYR A 1 92 ? -5.371 3.671 -5.343 1.00 95.56 92 TYR A CA 1
ATOM 760 C C . TYR A 1 92 ? -6.350 4.622 -6.037 1.00 95.56 92 TYR A C 1
ATOM 762 O O . TYR A 1 92 ? -6.138 5.831 -6.097 1.00 95.56 92 TYR A O 1
ATOM 770 N N . THR A 1 93 ? -7.446 4.065 -6.543 1.00 93.38 93 THR A N 1
ATOM 771 C CA . THR A 1 93 ? -8.621 4.814 -6.991 1.00 93.38 93 THR A CA 1
ATOM 772 C C . THR A 1 93 ? -9.871 4.138 -6.441 1.00 93.38 93 THR A C 1
ATOM 774 O O . THR A 1 93 ? -9.933 2.917 -6.357 1.00 93.38 93 THR A O 1
ATOM 777 N N . ASN A 1 94 ? -10.881 4.919 -6.063 1.00 92.75 94 ASN A N 1
ATOM 778 C CA . ASN A 1 94 ? -12.152 4.410 -5.535 1.00 92.75 94 ASN A CA 1
ATOM 779 C C . ASN A 1 94 ? -13.120 3.921 -6.626 1.00 92.75 94 ASN A C 1
ATOM 781 O O . ASN A 1 94 ? -14.239 3.515 -6.318 1.00 92.75 94 ASN A O 1
ATOM 785 N N . GLU A 1 95 ? -12.711 4.010 -7.887 1.00 92.38 95 GLU A N 1
ATOM 786 C CA . GLU A 1 95 ? -13.543 3.716 -9.050 1.00 92.38 95 GLU A CA 1
ATOM 787 C C . GLU A 1 95 ? -13.471 2.246 -9.488 1.00 92.38 95 GLU A C 1
ATOM 789 O O . GLU A 1 95 ? -14.388 1.751 -10.144 1.00 92.38 95 GLU A O 1
ATOM 794 N N . ILE A 1 96 ? -12.388 1.547 -9.131 1.00 93.94 96 ILE A N 1
ATOM 795 C CA . ILE A 1 96 ? -12.176 0.131 -9.441 1.00 93.94 96 ILE A CA 1
ATOM 796 C C . ILE A 1 96 ? -11.475 -0.601 -8.301 1.00 93.94 96 ILE A C 1
ATOM 798 O O . ILE A 1 96 ? -10.717 -0.025 -7.528 1.00 93.94 96 ILE A O 1
ATOM 802 N N . ASP A 1 97 ? -11.674 -1.913 -8.261 1.00 95.31 97 ASP A N 1
ATOM 803 C CA . ASP A 1 97 ? -11.160 -2.795 -7.213 1.00 95.31 97 ASP A CA 1
ATOM 804 C C . ASP A 1 97 ? -9.725 -3.275 -7.487 1.00 95.31 97 ASP A C 1
ATOM 806 O O . ASP A 1 97 ? -9.415 -4.464 -7.381 1.00 95.31 97 ASP A O 1
ATOM 810 N N . VAL A 1 98 ? -8.840 -2.348 -7.865 1.00 96.81 98 VAL A N 1
ATOM 811 C CA . VAL A 1 98 ? -7.430 -2.639 -8.156 1.00 96.81 98 VAL A CA 1
ATOM 812 C C . VAL A 1 98 ? -6.517 -1.686 -7.404 1.00 96.81 98 VAL A C 1
ATOM 814 O O . VAL A 1 98 ? -6.607 -0.467 -7.542 1.00 96.81 98 VAL A O 1
ATOM 817 N N . LEU A 1 99 ? -5.594 -2.270 -6.646 1.00 97.56 99 LEU A N 1
ATOM 818 C CA . LEU A 1 99 ? -4.494 -1.565 -6.007 1.00 97.56 99 LEU A CA 1
ATOM 819 C C . LEU A 1 99 ? -3.247 -1.711 -6.876 1.00 97.56 99 LEU A C 1
ATOM 821 O O . LEU A 1 99 ? -2.893 -2.826 -7.261 1.00 97.56 99 LEU A O 1
ATOM 825 N N . VAL A 1 100 ? -2.568 -0.604 -7.159 1.00 97.56 100 VAL A N 1
ATOM 826 C CA . VAL A 1 100 ? -1.284 -0.626 -7.858 1.00 97.56 100 VAL A CA 1
ATOM 827 C C . VAL A 1 100 ? -0.170 -0.328 -6.868 1.00 97.56 100 VAL A C 1
ATOM 829 O O . VAL A 1 100 ? -0.238 0.640 -6.115 1.00 97.56 100 VAL A O 1
ATOM 832 N N . VAL A 1 101 ? 0.859 -1.165 -6.876 1.00 97.88 101 VAL A N 1
ATOM 833 C CA . VAL A 1 101 ? 2.024 -1.036 -6.004 1.00 97.88 101 VAL A CA 1
ATOM 834 C C . VAL A 1 101 ? 3.283 -1.013 -6.852 1.00 97.88 101 VAL A C 1
ATOM 836 O O . VAL A 1 101 ? 3.506 -1.919 -7.650 1.00 97.88 101 VAL A O 1
ATOM 839 N N . GLY A 1 102 ? 4.109 0.009 -6.656 1.00 96.88 102 GLY A N 1
ATOM 840 C CA . GLY A 1 102 ? 5.478 0.049 -7.158 1.00 96.88 102 GLY A CA 1
ATOM 841 C C . GLY A 1 102 ? 6.443 -0.457 -6.092 1.00 96.88 102 GLY A C 1
ATOM 842 O O . GLY A 1 102 ? 6.293 -0.130 -4.910 1.00 96.88 102 GLY A O 1
ATOM 843 N N . GLY A 1 103 ? 7.430 -1.255 -6.480 1.00 95.50 103 GLY A N 1
ATOM 844 C CA . GLY A 1 103 ? 8.404 -1.807 -5.541 1.00 95.50 103 GLY A CA 1
ATOM 845 C C . GLY A 1 103 ? 9.500 -2.608 -6.222 1.00 95.50 103 GLY A C 1
ATOM 846 O O . GLY A 1 103 ? 9.551 -2.677 -7.442 1.00 95.50 103 GLY A O 1
ATOM 847 N N . CYS A 1 104 ? 10.368 -3.238 -5.441 1.00 94.25 104 CYS A N 1
ATOM 848 C CA . CYS A 1 104 ? 11.420 -4.117 -5.954 1.00 94.25 104 CYS A CA 1
ATOM 849 C C . CYS A 1 104 ? 11.676 -5.274 -4.986 1.00 94.25 104 CYS A C 1
ATOM 851 O O . CYS A 1 104 ? 11.285 -5.232 -3.817 1.00 94.25 104 CYS A O 1
ATOM 853 N N . TYR A 1 105 ? 12.367 -6.306 -5.456 1.00 93.12 105 TYR A N 1
ATOM 854 C CA . TYR A 1 105 ? 13.003 -7.276 -4.571 1.00 93.12 105 TYR A CA 1
ATOM 855 C C . TYR A 1 105 ? 14.405 -6.766 -4.252 1.00 93.12 105 TYR A C 1
ATOM 857 O O . TYR A 1 105 ? 15.185 -6.586 -5.165 1.00 93.12 105 TYR A O 1
ATOM 865 N N . TRP A 1 106 ? 14.714 -6.486 -2.984 1.00 86.31 106 TRP A N 1
ATOM 866 C CA . TRP A 1 106 ? 16.040 -6.080 -2.475 1.00 86.31 106 TRP A CA 1
ATOM 867 C C . TRP A 1 106 ? 17.070 -5.563 -3.513 1.00 86.31 106 TRP A C 1
ATOM 869 O O . TRP A 1 106 ? 17.957 -6.301 -3.945 1.00 86.31 106 TRP A O 1
ATOM 879 N N . ALA A 1 107 ? 16.982 -4.275 -3.863 1.00 83.50 107 ALA A N 1
ATOM 880 C CA . ALA A 1 107 ? 17.897 -3.592 -4.791 1.00 83.50 107 ALA A CA 1
ATOM 881 C C . ALA A 1 107 ? 17.956 -4.162 -6.228 1.00 83.50 107 ALA A C 1
ATOM 883 O O . ALA A 1 107 ? 18.915 -3.888 -6.951 1.00 83.50 107 ALA A O 1
ATOM 884 N N . ASP A 1 108 ? 16.942 -4.925 -6.634 1.00 90.12 108 ASP A N 1
ATOM 885 C CA . ASP A 1 108 ? 16.695 -5.353 -8.014 1.00 90.12 108 ASP A CA 1
ATOM 886 C C . ASP A 1 108 ? 15.869 -4.303 -8.786 1.00 90.12 108 ASP A C 1
ATOM 888 O O . ASP A 1 108 ? 15.479 -3.262 -8.241 1.00 90.12 108 ASP A O 1
ATOM 892 N N . GLU A 1 109 ? 15.600 -4.584 -10.060 1.00 91.31 109 GLU A N 1
ATOM 893 C CA . GLU A 1 109 ? 14.741 -3.776 -10.925 1.00 91.31 109 GLU A CA 1
ATOM 894 C C . GLU A 1 109 ? 13.356 -3.546 -10.300 1.00 91.31 109 GLU A C 1
ATOM 896 O O . GLU A 1 109 ? 12.755 -4.428 -9.674 1.00 91.31 109 GLU A O 1
ATOM 901 N N . TYR A 1 110 ? 12.841 -2.327 -10.474 1.00 93.44 110 TYR A N 1
ATOM 902 C CA . TYR A 1 110 ? 11.518 -1.968 -9.987 1.00 93.44 110 TYR A CA 1
ATOM 903 C C . TYR A 1 110 ? 10.426 -2.618 -10.846 1.00 93.44 110 TYR A C 1
ATOM 905 O O . TYR A 1 110 ? 10.494 -2.684 -12.076 1.00 93.44 110 TYR A O 1
ATOM 913 N N . GLU A 1 111 ? 9.384 -3.090 -10.172 1.00 95.75 111 GLU A N 1
ATOM 914 C CA . GLU A 1 111 ? 8.237 -3.776 -10.747 1.00 95.75 111 GLU A CA 1
ATOM 915 C C . GLU A 1 111 ? 6.930 -3.120 -10.271 1.00 95.75 111 GLU A C 1
ATOM 917 O O . GLU A 1 111 ? 6.800 -2.708 -9.113 1.00 95.75 111 GLU A O 1
ATOM 922 N N . ILE A 1 112 ? 5.941 -3.039 -11.162 1.00 97.38 112 ILE A N 1
ATOM 923 C CA . ILE A 1 112 ? 4.572 -2.641 -10.818 1.00 97.38 112 ILE A CA 1
ATOM 924 C C . ILE A 1 112 ? 3.758 -3.907 -10.594 1.00 97.38 112 ILE A C 1
ATOM 926 O O . ILE A 1 112 ? 3.715 -4.779 -11.464 1.00 97.38 112 ILE A O 1
ATOM 930 N N . VAL A 1 113 ? 3.055 -3.989 -9.471 1.00 97.62 113 VAL A N 1
ATOM 931 C CA . VAL A 1 113 ? 2.166 -5.100 -9.131 1.00 97.62 113 VAL A CA 1
ATOM 932 C C . VAL A 1 113 ? 0.744 -4.586 -8.989 1.00 97.62 113 VAL A C 1
ATOM 934 O O . VAL A 1 113 ? 0.476 -3.638 -8.257 1.00 97.62 113 VAL A O 1
ATOM 937 N N . LEU A 1 114 ? -0.173 -5.217 -9.713 1.00 97.75 114 LEU A N 1
ATOM 938 C CA . LEU A 1 114 ? -1.605 -4.978 -9.633 1.00 97.75 114 LEU A CA 1
ATOM 939 C C . LEU A 1 114 ? -2.201 -6.053 -8.735 1.00 97.75 114 LEU A C 1
ATOM 941 O O . LEU A 1 114 ? -2.077 -7.243 -9.035 1.00 97.75 114 LEU A O 1
ATOM 945 N N . TYR A 1 115 ? -2.877 -5.635 -7.676 1.00 98.19 115 TYR A N 1
ATOM 946 C CA . TYR A 1 115 ? -3.533 -6.512 -6.719 1.00 98.19 115 TYR A CA 1
ATOM 947 C C . TYR A 1 115 ? -5.055 -6.388 -6.801 1.00 98.19 115 TYR A C 1
ATOM 949 O O . TYR A 1 115 ? -5.591 -5.295 -6.990 1.00 98.19 115 TYR A O 1
ATOM 957 N N . ASP A 1 116 ? -5.745 -7.513 -6.617 1.00 97.56 116 ASP A N 1
ATOM 958 C CA . ASP A 1 116 ? -7.185 -7.553 -6.368 1.00 97.56 116 ASP A CA 1
ATOM 959 C C . ASP A 1 116 ? -7.466 -6.922 -5.008 1.00 97.56 116 ASP A C 1
ATOM 961 O O . ASP A 1 116 ? -7.009 -7.411 -3.971 1.00 97.56 116 ASP A O 1
ATOM 965 N N . PHE A 1 117 ? -8.207 -5.819 -5.043 1.00 97.38 117 PHE A N 1
ATOM 966 C CA . PHE A 1 117 ? -8.542 -5.018 -3.875 1.00 97.38 117 PHE A CA 1
ATOM 967 C C . PHE A 1 117 ? -10.056 -4.987 -3.613 1.00 97.38 117 PHE A C 1
ATOM 969 O O . PHE A 1 117 ? -10.567 -4.126 -2.896 1.00 97.38 117 PHE A O 1
ATOM 976 N N . SER A 1 118 ? -10.796 -5.955 -4.167 1.00 96.44 118 SER A N 1
ATOM 977 C CA . SER A 1 118 ? -12.247 -6.081 -3.971 1.00 96.44 118 SER A CA 1
ATOM 978 C C . SER A 1 118 ? -12.635 -6.315 -2.506 1.00 96.44 118 SER A C 1
ATOM 980 O O . SER A 1 118 ? -13.714 -5.899 -2.083 1.00 96.44 118 SER A O 1
ATOM 982 N N . ASN A 1 119 ? -11.740 -6.904 -1.705 1.00 96.62 119 ASN A N 1
ATOM 983 C CA . ASN A 1 119 ? -11.903 -7.082 -0.263 1.00 96.62 119 ASN A CA 1
ATOM 984 C C . ASN A 1 119 ? -10.661 -6.584 0.508 1.00 96.62 119 ASN A C 1
ATOM 986 O O . ASN A 1 119 ? -9.742 -7.370 0.750 1.00 96.62 119 ASN A O 1
ATOM 990 N N . P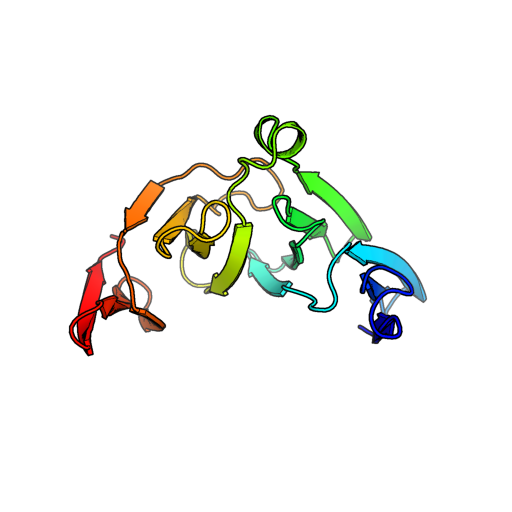RO A 1 120 ? -10.628 -5.307 0.944 1.00 96.75 120 PRO A N 1
ATOM 991 C CA . PRO A 1 120 ? -9.440 -4.703 1.559 1.00 96.75 120 PRO A CA 1
ATOM 992 C C . PRO A 1 120 ? -8.935 -5.424 2.810 1.00 96.75 120 PRO A C 1
ATOM 994 O O . PRO A 1 120 ? -7.750 -5.415 3.102 1.00 96.75 120 PRO A O 1
ATOM 997 N N . LEU A 1 121 ? -9.816 -6.063 3.580 1.00 97.31 121 LEU A N 1
ATOM 998 C CA . LEU A 1 121 ? -9.427 -6.702 4.842 1.00 97.31 121 LEU A CA 1
ATOM 999 C C . LEU A 1 121 ? -8.963 -8.157 4.669 1.00 97.31 121 LEU A C 1
ATOM 1001 O O . LEU A 1 121 ? -8.652 -8.816 5.663 1.00 97.31 121 LEU A O 1
ATOM 1005 N N . GLN A 1 122 ? -8.938 -8.674 3.438 1.00 97.25 122 GLN A N 1
ATOM 1006 C CA . GLN A 1 122 ? -8.502 -10.032 3.135 1.00 97.25 122 GLN A CA 1
ATOM 1007 C C . GLN A 1 122 ? -7.057 -10.033 2.639 1.00 97.25 122 GLN A C 1
ATOM 1009 O O . GLN A 1 122 ? -6.790 -9.869 1.452 1.00 97.25 122 GLN A O 1
ATOM 1014 N N . LEU A 1 123 ? -6.133 -10.251 3.574 1.00 97.19 123 LEU A N 1
ATOM 1015 C CA . LEU A 1 123 ? -4.710 -10.388 3.283 1.00 97.19 123 LEU A CA 1
ATOM 1016 C C . LEU A 1 123 ? -4.312 -11.873 3.131 1.00 97.19 123 LEU A C 1
ATOM 1018 O O . LEU A 1 123 ? -4.911 -12.726 3.794 1.00 97.19 123 LEU A O 1
ATOM 1022 N N . PRO A 1 124 ? -3.290 -12.198 2.318 1.00 97.62 124 PRO A N 1
ATOM 1023 C CA . PRO A 1 124 ? -2.604 -11.300 1.389 1.00 97.62 124 PRO A CA 1
ATOM 1024 C C . PRO A 1 124 ? -3.464 -10.946 0.175 1.00 97.62 124 PRO A C 1
ATOM 1026 O O . PRO A 1 124 ? -4.290 -11.748 -0.267 1.00 97.62 124 PRO A O 1
ATOM 1029 N N . TYR A 1 125 ? -3.221 -9.773 -0.409 1.00 98.12 125 TYR A N 1
ATOM 1030 C CA . TYR A 1 125 ? -3.866 -9.421 -1.667 1.00 98.12 125 TYR A CA 1
ATOM 1031 C C . TYR A 1 125 ? -3.394 -10.320 -2.804 1.00 98.12 125 TYR A C 1
ATOM 1033 O O . TYR A 1 125 ? -2.209 -10.635 -2.944 1.00 98.12 125 TYR A O 1
ATOM 1041 N N . LYS A 1 126 ? -4.342 -10.720 -3.649 1.00 97.62 126 LYS A N 1
ATOM 1042 C CA . LYS A 1 126 ? -4.069 -11.581 -4.794 1.00 97.62 126 LYS A CA 1
ATOM 1043 C C . LYS A 1 126 ? -3.480 -10.758 -5.932 1.00 97.62 126 LYS A C 1
ATOM 1045 O O . LYS A 1 126 ? -4.106 -9.813 -6.400 1.00 97.62 126 LYS A O 1
ATOM 1050 N N . GLU A 1 127 ? -2.308 -11.148 -6.415 1.00 97.44 127 GLU A N 1
ATOM 1051 C CA . GLU A 1 127 ? -1.720 -10.555 -7.616 1.00 97.44 127 GLU A CA 1
ATOM 1052 C C . GLU A 1 127 ? -2.580 -10.865 -8.853 1.00 97.44 127 GLU A C 1
ATOM 1054 O O . GLU A 1 127 ? -2.937 -12.016 -9.121 1.00 97.44 127 GLU A O 1
ATOM 1059 N N . ILE A 1 128 ? -2.920 -9.818 -9.603 1.00 96.94 128 ILE A N 1
ATOM 1060 C CA . ILE A 1 128 ? -3.602 -9.882 -10.899 1.00 96.94 128 ILE A CA 1
ATOM 1061 C C . ILE A 1 128 ? -2.564 -9.888 -12.020 1.00 96.94 128 ILE A C 1
ATOM 1063 O O . ILE A 1 128 ? -2.661 -10.674 -12.964 1.00 96.94 128 ILE A O 1
ATOM 1067 N N . LYS A 1 129 ? -1.599 -8.967 -11.942 1.00 96.19 129 LYS A N 1
ATOM 1068 C CA . LYS A 1 129 ? -0.594 -8.743 -12.980 1.00 96.19 129 LYS A CA 1
ATOM 1069 C C . LYS A 1 129 ? 0.642 -8.079 -12.390 1.00 96.19 129 LYS A C 1
ATOM 1071 O O . LYS A 1 129 ? 0.527 -7.237 -11.507 1.00 96.19 129 LYS A O 1
ATOM 1076 N N . ARG A 1 130 ? 1.798 -8.391 -12.964 1.00 96.88 130 ARG A N 1
ATOM 1077 C CA . ARG A 1 130 ? 3.078 -7.749 -12.674 1.00 96.88 130 ARG A CA 1
ATOM 1078 C C . ARG A 1 130 ? 3.708 -7.244 -13.962 1.00 96.88 130 ARG A C 1
ATOM 1080 O O . ARG A 1 130 ? 3.629 -7.910 -14.996 1.00 96.88 130 ARG A O 1
ATOM 1087 N N . ILE A 1 131 ? 4.264 -6.043 -13.911 1.00 95.75 131 ILE A N 1
ATOM 1088 C CA . ILE A 1 131 ? 4.877 -5.346 -15.040 1.00 95.75 131 ILE A CA 1
ATOM 1089 C C . ILE A 1 131 ? 6.302 -5.022 -14.638 1.00 95.75 131 ILE A C 1
ATOM 1091 O O . ILE A 1 131 ? 6.527 -4.447 -13.575 1.00 95.75 131 ILE A O 1
ATOM 1095 N N . LYS A 1 132 ? 7.246 -5.396 -15.494 1.00 91.19 132 LYS A N 1
ATOM 1096 C CA . LYS A 1 132 ? 8.654 -5.119 -15.279 1.00 91.19 132 LYS A CA 1
ATOM 1097 C C . LYS A 1 132 ? 9.442 -5.099 -16.585 1.00 91.19 132 LYS A C 1
ATOM 1099 O O . LYS A 1 132 ? 9.046 -5.818 -17.513 1.00 91.19 132 LYS A O 1
ATOM 1104 N N . PRO A 1 133 ? 10.570 -4.380 -16.611 1.00 86.88 133 PRO A N 1
ATOM 1105 C CA . PRO A 1 133 ? 10.924 -3.296 -15.681 1.00 86.88 133 PRO A CA 1
ATOM 1106 C C . PRO A 1 133 ? 10.068 -2.033 -15.930 1.00 86.88 133 PRO A C 1
ATOM 1108 O O . PRO A 1 133 ? 9.330 -1.957 -16.919 1.00 86.88 133 PRO A O 1
ATOM 1111 N N . TYR A 1 134 ? 10.110 -1.058 -15.018 1.00 91.88 134 TYR A N 1
ATOM 1112 C CA . TYR A 1 134 ? 9.537 0.280 -15.222 1.00 91.88 134 TYR A CA 1
ATOM 1113 C C . TYR A 1 134 ? 10.433 1.358 -14.596 1.00 91.88 134 TYR A C 1
ATOM 1115 O O . TYR A 1 134 ? 11.121 1.084 -13.619 1.00 91.88 134 TYR A O 1
ATOM 1123 N N . GLU A 1 135 ? 10.386 2.581 -15.127 1.00 92.12 135 GLU A N 1
ATOM 1124 C CA . GLU A 1 135 ? 11.136 3.723 -14.586 1.00 92.12 135 GLU A CA 1
ATOM 1125 C C . GLU A 1 135 ? 10.316 4.471 -13.532 1.00 92.12 135 GLU A C 1
ATOM 1127 O O . GLU A 1 135 ? 10.769 4.751 -12.423 1.00 92.12 135 GLU A O 1
ATOM 1132 N N . ARG A 1 136 ? 9.069 4.816 -13.872 1.00 94.06 136 ARG A N 1
ATOM 1133 C CA . ARG A 1 136 ? 8.221 5.636 -13.001 1.00 94.06 136 ARG A CA 1
ATOM 1134 C C . ARG A 1 136 ? 6.737 5.358 -13.184 1.00 94.06 136 ARG A C 1
ATOM 1136 O O . ARG A 1 136 ? 6.237 5.286 -14.303 1.00 94.06 136 ARG A O 1
ATOM 1143 N N . ILE A 1 137 ? 6.001 5.302 -12.080 1.00 96.25 137 ILE A N 1
ATOM 1144 C CA . ILE A 1 137 ? 4.539 5.324 -12.092 1.00 96.25 137 ILE A CA 1
ATOM 1145 C C . ILE A 1 137 ? 4.060 6.756 -12.365 1.00 96.25 137 ILE A C 1
ATOM 1147 O O . ILE A 1 137 ? 4.501 7.706 -11.722 1.00 96.25 137 ILE A O 1
ATOM 1151 N N . ILE A 1 138 ? 3.153 6.921 -13.333 1.00 96.44 138 ILE A N 1
ATOM 1152 C CA . ILE A 1 138 ? 2.505 8.214 -13.600 1.00 96.44 138 ILE A CA 1
ATOM 1153 C C . ILE A 1 138 ? 1.146 8.280 -12.892 1.00 96.44 138 ILE A C 1
ATOM 1155 O O . ILE A 1 138 ? 0.798 9.325 -12.346 1.00 96.44 138 ILE A O 1
ATOM 1159 N N . GLY A 1 139 ? 0.401 7.170 -12.873 1.00 94.69 139 GLY A N 1
ATOM 1160 C CA . GLY A 1 139 ? -0.861 7.036 -12.146 1.00 94.69 139 GLY A CA 1
ATOM 1161 C C . GLY A 1 139 ? -2.054 6.707 -13.045 1.00 94.69 139 GLY A C 1
ATOM 1162 O O . GLY A 1 139 ? -1.912 6.331 -14.211 1.00 94.69 139 GLY A O 1
ATOM 1163 N N . TRP A 1 140 ? -3.255 6.829 -12.487 1.00 95.19 140 TRP A N 1
ATOM 1164 C CA . TRP A 1 140 ? -4.509 6.563 -13.192 1.00 95.19 140 TRP A CA 1
ATOM 1165 C C . TRP A 1 140 ? -4.836 7.672 -14.201 1.00 95.19 140 TRP A C 1
ATOM 1167 O O . TRP A 1 140 ? -4.859 8.850 -13.851 1.00 95.19 140 TRP A O 1
ATOM 1177 N N . ILE A 1 141 ? -5.126 7.293 -15.450 1.00 95.12 141 ILE A N 1
ATOM 1178 C CA . ILE A 1 141 ? -5.701 8.201 -16.459 1.00 95.12 141 ILE A CA 1
ATOM 1179 C C . ILE A 1 141 ? -7.219 8.264 -16.277 1.00 95.12 141 ILE A C 1
ATOM 1181 O O . ILE A 1 141 ? -7.821 9.335 -16.330 1.00 95.12 141 ILE A O 1
ATOM 1185 N N . ASP A 1 142 ? -7.826 7.095 -16.091 1.00 93.00 142 ASP A N 1
ATOM 1186 C CA . ASP A 1 142 ? -9.256 6.892 -15.893 1.00 93.00 142 ASP A CA 1
ATOM 1187 C C . ASP A 1 142 ? -9.500 5.549 -15.180 1.00 93.00 142 ASP A C 1
ATOM 1189 O O . ASP A 1 142 ? -8.562 4.858 -14.780 1.00 93.00 142 ASP A O 1
ATOM 1193 N N . ASN A 1 143 ? -10.769 5.156 -15.063 1.00 91.06 143 ASN A N 1
ATOM 1194 C CA . ASN A 1 143 ? -11.228 3.958 -14.354 1.00 91.06 143 ASN A CA 1
ATOM 1195 C C . ASN A 1 143 ? -10.821 2.627 -15.021 1.00 91.06 143 ASN A C 1
ATOM 1197 O O . ASN A 1 143 ? -11.257 1.562 -14.599 1.00 91.06 143 ASN A O 1
ATOM 1201 N N . SER A 1 144 ? -10.049 2.654 -16.103 1.00 92.38 144 SER A N 1
ATOM 1202 C CA . SER A 1 144 ? -9.624 1.462 -16.840 1.00 92.38 144 SER A CA 1
ATOM 1203 C C . SER A 1 144 ? -8.183 1.529 -17.333 1.00 92.38 144 SER A C 1
ATOM 1205 O O . SER A 1 144 ? -7.629 0.491 -17.688 1.00 92.38 144 SER A O 1
ATOM 1207 N N . ASN A 1 145 ? -7.567 2.712 -17.348 1.00 94.94 145 ASN A N 1
ATOM 1208 C CA . ASN A 1 145 ? -6.244 2.938 -17.914 1.00 94.94 145 ASN A CA 1
ATOM 1209 C C . ASN A 1 145 ? -5.275 3.462 -16.852 1.00 94.94 145 ASN A C 1
ATOM 1211 O O . ASN A 1 145 ? -5.456 4.549 -16.298 1.00 94.94 145 ASN A O 1
ATOM 1215 N N . PHE A 1 146 ? -4.208 2.702 -16.624 1.00 96.38 146 PHE A N 1
ATOM 1216 C CA . PHE A 1 146 ? -3.096 3.077 -15.758 1.00 96.38 146 PHE A CA 1
ATOM 1217 C C . PHE A 1 146 ? -1.864 3.427 -16.590 1.00 96.38 146 PHE A C 1
ATOM 1219 O O . PHE A 1 146 ? -1.542 2.714 -17.542 1.00 96.38 146 PHE A O 1
ATOM 1226 N N . GLN A 1 147 ? -1.171 4.507 -16.241 1.00 97.44 147 GLN A N 1
ATOM 1227 C CA . GLN A 1 147 ? -0.012 4.998 -16.974 1.00 97.44 147 GLN A CA 1
ATOM 1228 C C . GLN A 1 147 ? 1.278 4.851 -16.173 1.00 97.44 147 GLN A C 1
ATOM 1230 O O . GLN A 1 147 ? 1.342 5.169 -14.983 1.00 97.44 147 GLN A O 1
ATOM 1235 N N . TYR A 1 148 ? 2.332 4.440 -16.869 1.00 97.19 148 TYR A N 1
ATOM 1236 C CA . TYR A 1 148 ? 3.692 4.414 -16.351 1.00 97.19 148 TYR A CA 1
ATOM 1237 C C . TYR A 1 148 ? 4.692 4.790 -17.451 1.00 97.19 148 TYR A C 1
ATOM 1239 O O . TYR A 1 148 ? 4.339 4.885 -18.627 1.00 97.19 148 TYR A O 1
ATOM 1247 N N . GLU A 1 149 ? 5.926 5.055 -17.055 1.00 96.88 149 GLU A N 1
ATOM 1248 C CA . GLU A 1 149 ? 7.074 5.285 -17.925 1.00 96.88 149 GLU A CA 1
ATOM 1249 C C . GLU A 1 149 ? 7.974 4.045 -17.884 1.00 96.88 149 GLU A C 1
ATOM 1251 O O . GLU A 1 149 ? 8.277 3.550 -16.795 1.00 96.88 149 GLU A O 1
ATOM 1256 N N . ASP A 1 150 ? 8.337 3.503 -19.047 1.00 93.88 150 ASP A N 1
ATOM 1257 C CA . ASP A 1 150 ? 9.329 2.425 -19.140 1.00 93.88 150 ASP A CA 1
ATOM 1258 C C . ASP A 1 150 ? 10.764 2.962 -19.008 1.00 93.88 150 ASP A C 1
ATOM 1260 O O . ASP A 1 150 ? 10.981 4.170 -18.936 1.00 93.88 150 ASP A O 1
ATOM 1264 N N . GLU A 1 151 ? 11.751 2.068 -18.977 1.00 91.50 151 GLU A N 1
ATOM 1265 C CA . GLU A 1 151 ? 13.171 2.426 -18.813 1.00 91.50 151 GLU A CA 1
ATOM 1266 C C . GLU A 1 151 ? 13.739 3.293 -19.951 1.00 91.50 151 GLU A C 1
ATOM 1268 O O . GLU A 1 151 ? 14.772 3.942 -19.792 1.00 91.50 151 GLU A O 1
ATOM 1273 N N . GLU A 1 152 ? 13.079 3.330 -21.111 1.00 93.12 152 GLU A N 1
ATOM 1274 C CA . GLU A 1 152 ? 13.467 4.192 -22.231 1.00 93.12 152 GLU A CA 1
ATOM 1275 C C . GLU A 1 152 ? 12.848 5.598 -22.129 1.00 93.12 152 GLU A C 1
ATOM 1277 O O . GLU A 1 152 ? 13.101 6.458 -22.978 1.00 93.12 152 GLU A O 1
ATOM 1282 N N . GLY A 1 153 ? 12.035 5.854 -21.101 1.00 92.44 153 GLY A N 1
ATOM 1283 C CA . GLY A 1 153 ? 11.312 7.110 -20.930 1.00 92.44 153 GLY A CA 1
ATOM 1284 C C . GLY A 1 153 ? 10.009 7.181 -21.734 1.00 92.44 153 GLY A C 1
ATOM 1285 O O . GLY A 1 153 ? 9.405 8.256 -21.838 1.00 92.44 153 GLY A O 1
ATOM 1286 N N . ASN A 1 154 ? 9.553 6.074 -22.333 1.00 95.75 154 ASN A N 1
ATOM 1287 C CA . ASN A 1 154 ? 8.317 6.064 -23.107 1.00 95.75 154 ASN A CA 1
ATOM 1288 C C . ASN A 1 154 ? 7.108 5.864 -22.192 1.00 95.75 154 ASN A C 1
ATOM 1290 O O . ASN A 1 154 ? 7.094 5.029 -21.287 1.00 95.75 154 ASN A O 1
ATOM 1294 N N . ARG A 1 155 ? 6.031 6.601 -22.474 1.00 96.88 155 ARG A N 1
ATOM 1295 C CA . ARG A 1 155 ? 4.768 6.448 -21.747 1.00 96.88 155 ARG A CA 1
ATOM 1296 C C . ARG A 1 155 ? 4.014 5.220 -22.231 1.00 96.88 155 ARG A C 1
ATOM 1298 O O . ARG A 1 155 ? 3.591 5.161 -23.385 1.00 96.88 155 ARG A O 1
ATOM 1305 N N . GLN A 1 156 ? 3.757 4.313 -21.306 1.00 97.50 156 GLN A N 1
ATOM 1306 C CA . GLN A 1 156 ? 2.991 3.096 -21.507 1.00 97.50 156 GLN A CA 1
ATOM 1307 C C . GLN A 1 156 ? 1.628 3.211 -20.825 1.00 97.50 156 GLN A C 1
ATOM 1309 O O . GLN A 1 156 ? 1.492 3.829 -19.768 1.00 97.50 156 GLN A O 1
ATOM 1314 N N . ILE A 1 157 ? 0.603 2.612 -21.434 1.00 96.56 157 ILE A N 1
ATOM 1315 C CA . ILE A 1 157 ? -0.747 2.536 -20.866 1.00 96.56 157 ILE A CA 1
ATOM 1316 C C . ILE A 1 157 ? -1.120 1.069 -20.705 1.00 96.56 157 ILE A C 1
ATOM 1318 O O . ILE A 1 157 ? -1.080 0.293 -21.661 1.00 96.56 157 ILE A O 1
ATOM 1322 N N . VAL A 1 158 ? -1.531 0.701 -19.498 1.00 94.06 158 VAL A N 1
ATOM 1323 C CA . VAL A 1 158 ? -2.082 -0.614 -19.190 1.00 94.06 158 VAL A CA 1
ATOM 1324 C C . VAL A 1 158 ? -3.576 -0.487 -19.005 1.00 94.06 158 VAL A C 1
ATOM 1326 O O . VAL A 1 158 ? -4.051 0.193 -18.099 1.00 94.06 158 VAL A O 1
ATOM 1329 N N . LYS A 1 159 ? -4.309 -1.192 -19.862 1.00 93.19 159 LYS A N 1
ATOM 1330 C CA . LYS A 1 159 ? -5.744 -1.378 -19.717 1.00 93.19 159 LYS A CA 1
ATOM 1331 C C . LYS A 1 159 ? -6.014 -2.498 -18.710 1.00 93.19 159 LYS A C 1
ATOM 1333 O O . LYS A 1 159 ? -5.503 -3.607 -18.882 1.00 93.19 159 LYS A O 1
ATOM 1338 N N . ILE A 1 160 ? -6.777 -2.194 -17.665 1.00 88.62 160 ILE A N 1
ATOM 1339 C CA . ILE A 1 160 ? -7.083 -3.108 -16.556 1.00 88.62 160 ILE A CA 1
ATOM 1340 C C . ILE A 1 160 ? -8.320 -3.970 -16.860 1.00 88.62 160 ILE A C 1
ATOM 1342 O O . ILE A 1 160 ? -8.364 -5.130 -16.453 1.00 88.62 160 ILE A O 1
ATOM 1346 N N . PHE A 1 161 ? -9.272 -3.435 -17.638 1.00 81.75 161 PHE A N 1
ATOM 1347 C CA . PHE A 1 161 ? -10.518 -4.089 -18.063 1.00 81.75 161 PHE A CA 1
ATOM 1348 C C . PHE A 1 161 ? -10.885 -3.691 -19.492 1.00 81.75 161 PHE A C 1
ATOM 1350 O O . PHE A 1 161 ? -10.851 -2.473 -19.773 1.00 81.75 161 PHE A O 1
#

Secondary structure (DSSP, 8-state):
-EEEEEPPPTTS---EEEEEEE-TTT--EEEEEESSSS--EEEEEETTEEEEEEESSSS-EEEEETTTTEEEEE--GGGGGT-SEEEEEEE--TTSSEEEEEEEETTS-EEEEEEE-SSTTSSSPEEEEEE-S-SEEEEESSSSEEEEE-TTS-EEEEE--

Sequence (161 aa):
MTIEYFISKENEGWDYTRVIVTQCSTGNEIVLIRNIGTFLFEWVLKDKESYLLCGQDYQGYTIVNLKDMKVIDFVPEEFYEGKGFCWAEIQYTNEIDVLVVGGCYWADEYEIVLYDFSNPLQLPYKEIKRIKPYERIIGWIDNSNFQYEDEEGNRQIVKIF

pLDDT: mean 93.83, std 4.55, range [70.5, 98.5]

Radius of gyration: 16.46 Å; chains: 1; bounding box: 45×28×44 Å